Protein AF-A0A9J7MN73-F1 (afdb_monomer_lite)

Structure (mmCIF, N/CA/C/O backbone):
data_AF-A0A9J7MN73-F1
#
_entry.id   AF-A0A9J7MN73-F1
#
loop_
_atom_site.group_PDB
_atom_site.id
_atom_site.type_symbol
_atom_site.label_atom_id
_atom_site.label_alt_id
_atom_site.label_comp_id
_atom_site.label_asym_id
_atom_site.label_entity_id
_atom_site.label_seq_id
_atom_site.pdbx_PDB_ins_code
_atom_site.Cartn_x
_atom_site.Cartn_y
_atom_site.Cartn_z
_atom_site.occupancy
_atom_site.B_iso_or_equiv
_atom_site.auth_seq_id
_atom_site.auth_comp_id
_atom_site.auth_asym_id
_atom_site.auth_atom_id
_atom_site.pdbx_PDB_model_num
ATOM 1 N N . MET A 1 1 ? -0.317 7.679 2.714 1.00 91.06 1 MET A N 1
ATOM 2 C CA . MET A 1 1 ? -1.252 6.979 1.807 1.00 91.06 1 MET A CA 1
ATOM 3 C C . MET A 1 1 ? -1.405 5.547 2.287 1.00 91.06 1 MET A C 1
ATOM 5 O O . MET A 1 1 ? -0.408 4.968 2.702 1.00 91.06 1 MET A O 1
ATOM 9 N N . MET A 1 2 ? -2.612 4.989 2.247 1.00 95.75 2 MET A N 1
ATOM 10 C CA . MET A 1 2 ? -2.862 3.565 2.509 1.00 95.75 2 MET A CA 1
ATOM 11 C C . MET A 1 2 ? -3.658 2.984 1.345 1.00 95.75 2 MET A C 1
ATOM 13 O O . MET A 1 2 ? -4.556 3.648 0.832 1.00 95.75 2 MET A O 1
ATOM 17 N N . LEU A 1 3 ? -3.334 1.760 0.935 1.00 96.12 3 LEU A N 1
ATOM 18 C CA . LEU A 1 3 ? -3.966 1.066 -0.183 1.00 96.12 3 LEU A CA 1
ATOM 19 C C . LEU A 1 3 ? -4.403 -0.323 0.280 1.00 96.12 3 LEU A C 1
ATOM 21 O O . LEU A 1 3 ? -3.578 -1.100 0.755 1.00 96.12 3 LEU A O 1
ATOM 25 N N . LEU A 1 4 ? -5.685 -0.636 0.110 1.00 97.06 4 LEU A N 1
ATOM 26 C CA . LEU A 1 4 ? -6.239 -1.961 0.350 1.00 97.06 4 LEU A CA 1
ATOM 27 C C . LEU A 1 4 ? -6.861 -2.488 -0.941 1.00 97.06 4 LEU A C 1
ATOM 29 O O . LEU A 1 4 ? -7.818 -1.915 -1.460 1.00 97.06 4 LEU A O 1
ATOM 33 N N . ILE A 1 5 ? -6.328 -3.601 -1.438 1.00 96.19 5 ILE A N 1
ATOM 34 C CA . ILE A 1 5 ? -6.806 -4.268 -2.650 1.00 96.19 5 ILE A CA 1
ATOM 35 C C . ILE A 1 5 ? -7.578 -5.518 -2.237 1.00 96.19 5 ILE A C 1
ATOM 37 O O . ILE A 1 5 ? -7.045 -6.381 -1.536 1.00 96.19 5 ILE A O 1
ATOM 41 N N . ARG A 1 6 ? -8.827 -5.627 -2.688 1.00 95.38 6 ARG A N 1
ATOM 42 C CA . ARG A 1 6 ? -9.690 -6.793 -2.491 1.00 95.38 6 ARG A CA 1
ATOM 43 C C . ARG A 1 6 ? -10.160 -7.330 -3.839 1.00 95.38 6 ARG A C 1
ATOM 45 O O . ARG A 1 6 ? -9.996 -6.694 -4.875 1.00 95.38 6 ARG A O 1
ATOM 52 N N . GLN A 1 7 ? -10.773 -8.510 -3.822 1.00 93.69 7 GLN A N 1
ATOM 53 C CA . GLN A 1 7 ? -11.384 -9.083 -5.025 1.00 93.69 7 GLN A CA 1
ATOM 54 C C . GLN A 1 7 ? -12.553 -8.231 -5.543 1.00 93.69 7 GLN A C 1
ATOM 56 O O . GLN A 1 7 ? -12.788 -8.182 -6.746 1.00 93.69 7 GLN A O 1
ATOM 61 N N . ASP A 1 8 ? -13.274 -7.566 -4.640 1.00 93.81 8 ASP A N 1
ATOM 62 C CA . ASP A 1 8 ? -14.458 -6.761 -4.934 1.00 93.81 8 ASP A CA 1
ATOM 63 C C . ASP A 1 8 ? -14.145 -5.296 -5.273 1.00 93.81 8 ASP A C 1
ATOM 65 O O . ASP A 1 8 ? -15.004 -4.611 -5.826 1.00 93.81 8 ASP A O 1
ATOM 69 N N . GLY A 1 9 ? -12.928 -4.812 -5.015 1.00 96.06 9 GLY A N 1
ATOM 70 C CA . GLY A 1 9 ? -12.549 -3.436 -5.320 1.00 96.06 9 GLY A CA 1
ATOM 71 C C . GLY A 1 9 ? -11.288 -2.968 -4.610 1.00 96.06 9 GLY A C 1
ATOM 72 O O . GLY A 1 9 ? -10.558 -3.751 -3.998 1.00 96.06 9 GLY A O 1
ATOM 73 N N . VAL A 1 10 ? -11.036 -1.665 -4.695 1.00 97.56 10 VAL A N 1
ATOM 74 C CA . VAL A 1 10 ? -9.850 -1.030 -4.117 1.00 97.56 10 VAL A CA 1
ATOM 75 C C . VAL A 1 10 ? -10.268 0.116 -3.213 1.00 97.56 10 VAL A C 1
ATOM 77 O O . VAL A 1 10 ? -11.083 0.951 -3.596 1.00 97.56 10 VAL A O 1
ATOM 80 N N . ARG A 1 11 ? -9.690 0.178 -2.015 1.00 98.00 11 ARG A N 1
ATOM 81 C CA . ARG A 1 11 ? -9.904 1.270 -1.066 1.00 98.00 11 ARG A CA 1
ATOM 82 C C . ARG A 1 11 ? -8.597 2.009 -0.843 1.00 98.00 11 ARG A C 1
ATOM 84 O O . ARG A 1 11 ? -7.569 1.377 -0.599 1.00 98.00 11 ARG A O 1
ATOM 91 N N . ILE A 1 12 ? -8.629 3.332 -0.926 1.00 97.62 12 ILE A N 1
ATOM 92 C CA . ILE A 1 12 ? -7.437 4.173 -0.806 1.00 97.62 12 ILE A CA 1
ATOM 93 C C . ILE A 1 12 ? -7.699 5.275 0.197 1.00 97.62 12 ILE A C 1
ATOM 95 O O . ILE A 1 12 ? -8.651 6.027 0.038 1.00 97.62 12 ILE A O 1
ATOM 99 N N . TYR A 1 13 ? -6.811 5.419 1.172 1.00 97.88 13 TYR A N 1
ATOM 100 C CA . TYR A 1 13 ? -6.693 6.657 1.928 1.00 97.88 13 TYR A CA 1
ATOM 101 C C . TYR A 1 13 ? -5.564 7.517 1.358 1.00 97.88 13 TYR A C 1
ATOM 103 O O . TYR A 1 13 ? -4.417 7.060 1.236 1.00 97.88 13 TYR A O 1
ATOM 111 N N . CYS A 1 14 ? -5.872 8.777 1.067 1.00 96.81 14 CYS A N 1
ATOM 112 C CA . CYS A 1 14 ? -4.910 9.789 0.644 1.00 96.81 14 CYS A CA 1
ATOM 113 C C . CYS A 1 14 ? -5.227 11.123 1.332 1.00 96.81 14 CYS A C 1
ATOM 115 O O . CYS A 1 14 ? -6.381 11.398 1.646 1.00 96.81 14 CYS A O 1
ATOM 117 N N . ASN A 1 15 ? -4.205 11.939 1.584 1.00 95.25 15 ASN A N 1
ATOM 118 C CA . ASN A 1 15 ? -4.424 13.302 2.064 1.00 95.25 15 ASN A CA 1
ATOM 119 C C . ASN A 1 15 ? -4.759 14.227 0.872 1.00 95.25 15 ASN A C 1
ATOM 121 O O . ASN A 1 15 ? -4.390 13.908 -0.265 1.00 95.25 15 ASN A O 1
ATOM 125 N N . PRO A 1 16 ? -5.438 15.364 1.104 1.00 95.69 16 PRO A N 1
ATOM 126 C CA . PRO A 1 16 ? -5.876 16.248 0.022 1.00 95.69 16 PRO A CA 1
ATOM 127 C C . PRO A 1 16 ? -4.712 16.804 -0.801 1.00 95.69 16 PRO A C 1
ATOM 129 O O . PRO A 1 16 ? -4.825 16.907 -2.016 1.00 95.69 16 PRO A O 1
ATOM 132 N N . VAL A 1 17 ? -3.553 17.032 -0.178 1.00 94.19 17 VAL A N 1
ATOM 133 C CA . VAL A 1 17 ? -2.340 17.510 -0.862 1.00 94.19 17 VAL A CA 1
ATOM 134 C C . VAL A 1 17 ? -1.859 16.532 -1.944 1.00 94.19 17 VAL A C 1
ATOM 136 O O . VAL A 1 17 ? -1.488 16.948 -3.039 1.00 94.19 17 VAL A O 1
ATOM 139 N N . ASN A 1 18 ? -1.869 15.221 -1.670 1.00 93.94 18 ASN A N 1
ATOM 140 C CA . ASN A 1 18 ? -1.409 14.209 -2.629 1.00 93.94 18 ASN A CA 1
ATOM 141 C C . ASN A 1 18 ? -2.518 13.724 -3.577 1.00 93.94 18 ASN A C 1
ATOM 143 O O . ASN A 1 18 ? -2.225 13.066 -4.579 1.00 93.94 18 ASN A O 1
ATOM 147 N N . TYR A 1 19 ? -3.787 14.016 -3.279 1.00 95.12 19 TYR A N 1
ATOM 148 C CA . TYR A 1 19 ? -4.929 13.518 -4.044 1.00 95.12 19 TYR A CA 1
ATOM 149 C C . TYR A 1 19 ? -4.887 13.905 -5.539 1.00 95.12 19 TYR A C 1
ATOM 151 O O . TYR A 1 19 ? -5.007 12.994 -6.364 1.00 95.12 19 TYR A O 1
ATOM 159 N N . PRO A 1 20 ? -4.623 15.171 -5.935 1.00 95.56 20 PRO A N 1
ATOM 160 C CA . PRO A 1 20 ? -4.544 15.554 -7.348 1.00 95.56 20 PRO A CA 1
ATOM 161 C C . PRO A 1 20 ? -3.445 14.826 -8.127 1.00 95.56 20 PRO A C 1
ATOM 163 O O . PRO A 1 20 ? -3.623 14.531 -9.305 1.00 95.56 20 PRO A O 1
ATOM 166 N N . TYR A 1 21 ? -2.324 14.503 -7.475 1.00 95.62 21 TYR A N 1
ATOM 167 C CA . TYR A 1 21 ? -1.209 13.785 -8.100 1.00 95.62 21 TYR A CA 1
ATOM 168 C C . TYR A 1 21 ? -1.507 12.298 -8.283 1.00 95.62 21 TYR A C 1
ATOM 170 O O . TYR A 1 21 ? -1.059 11.691 -9.252 1.00 95.62 21 TYR A O 1
ATOM 178 N N . LEU A 1 22 ? -2.261 11.703 -7.357 1.00 95.06 22 LEU A N 1
ATOM 179 C CA . LEU A 1 22 ? -2.617 10.289 -7.408 1.00 95.06 22 LEU A CA 1
ATOM 180 C C . LEU A 1 22 ? -3.758 10.019 -8.397 1.00 95.06 22 LEU A C 1
ATOM 182 O O . LEU A 1 22 ? -3.765 8.982 -9.062 1.00 95.06 22 LEU A O 1
ATOM 186 N N . LEU A 1 23 ? -4.713 10.949 -8.499 1.00 95.19 23 LEU A N 1
ATOM 187 C CA . LEU A 1 23 ? -5.963 10.771 -9.236 1.00 95.19 23 LEU A CA 1
ATOM 188 C C . LEU A 1 23 ? -5.782 10.279 -10.687 1.00 95.19 23 LEU A C 1
ATOM 190 O O . LEU A 1 23 ? -6.480 9.329 -11.045 1.00 95.19 23 LEU A O 1
ATOM 194 N N . PRO A 1 24 ? -4.843 10.797 -11.508 1.00 97.06 24 PRO A N 1
ATOM 195 C CA . PRO A 1 24 ? -4.654 10.326 -12.884 1.00 97.06 24 PRO A CA 1
ATOM 196 C C . PRO A 1 24 ? -4.363 8.822 -12.992 1.00 97.06 24 PRO A C 1
ATOM 198 O O . PRO A 1 24 ? -4.781 8.172 -13.951 1.00 97.06 24 PRO A O 1
ATOM 201 N N . TYR A 1 25 ? -3.687 8.255 -11.990 1.00 95.38 25 TYR A N 1
ATOM 202 C CA . TYR A 1 25 ? -3.266 6.855 -11.981 1.00 95.38 25 TYR A CA 1
ATOM 203 C C . TYR A 1 25 ? -4.362 5.903 -11.497 1.00 95.38 25 TYR A C 1
ATOM 205 O O . TYR A 1 25 ? -4.411 4.750 -11.927 1.00 95.38 25 TYR A O 1
ATOM 213 N N . ILE A 1 26 ? -5.244 6.376 -10.610 1.00 96.25 26 ILE A N 1
ATOM 214 C CA . ILE A 1 26 ? -6.238 5.529 -9.937 1.00 96.25 26 ILE A CA 1
ATOM 215 C C . ILE A 1 26 ? -7.664 5.740 -10.444 1.00 96.25 26 ILE A C 1
ATOM 217 O O . ILE A 1 26 ? -8.475 4.834 -10.304 1.00 96.25 26 ILE A O 1
ATOM 221 N N . ALA A 1 27 ? -7.988 6.879 -11.070 1.00 95.50 27 ALA A N 1
ATOM 222 C CA . ALA A 1 27 ? -9.364 7.236 -11.453 1.00 95.50 27 ALA A CA 1
ATOM 223 C C . ALA A 1 27 ? -10.055 6.197 -12.354 1.00 95.50 27 ALA A C 1
ATOM 225 O O . ALA A 1 27 ? -11.278 6.093 -12.369 1.00 95.50 27 ALA A O 1
ATOM 226 N N . HIS A 1 28 ? -9.269 5.412 -13.090 1.00 95.69 28 HIS A N 1
ATOM 227 C CA . HIS A 1 28 ? -9.745 4.384 -14.011 1.00 95.69 28 HIS A CA 1
ATOM 228 C C . HIS A 1 28 ? -9.992 3.020 -13.336 1.00 95.69 28 HIS A C 1
ATOM 230 O O . HIS A 1 28 ? -10.427 2.074 -13.996 1.00 95.69 28 HIS A O 1
ATOM 236 N N . TRP A 1 29 ? -9.678 2.872 -12.045 1.00 96.75 29 TRP A N 1
ATOM 237 C CA . TRP A 1 29 ? -9.815 1.603 -11.332 1.00 96.75 29 TRP A CA 1
ATOM 238 C C . TRP A 1 29 ? -11.288 1.286 -11.063 1.00 96.75 29 TRP A C 1
ATOM 240 O O . TRP A 1 29 ? -12.065 2.128 -10.616 1.00 96.75 29 TRP A O 1
ATOM 250 N N . LYS A 1 30 ? -11.681 0.035 -11.320 1.00 96.25 30 LYS A N 1
ATOM 251 C CA . LYS A 1 30 ? -13.041 -0.438 -11.039 1.00 96.25 30 LYS A CA 1
ATOM 252 C C . LYS A 1 30 ? -13.251 -0.582 -9.533 1.00 96.25 30 LYS A C 1
ATOM 254 O O . LYS A 1 30 ? -12.359 -1.058 -8.834 1.00 96.25 30 LYS A O 1
ATOM 259 N N . ASN A 1 31 ? -14.453 -0.238 -9.066 1.00 96.88 31 ASN A N 1
ATOM 260 C CA . ASN A 1 31 ? -14.864 -0.355 -7.661 1.00 96.88 31 ASN A CA 1
ATOM 261 C C . ASN A 1 31 ? -13.877 0.332 -6.699 1.00 96.88 31 ASN A C 1
ATOM 263 O O . ASN A 1 31 ? -13.459 -0.240 -5.690 1.00 96.88 31 ASN A O 1
ATOM 267 N N . LEU A 1 32 ? -13.473 1.553 -7.057 1.00 97.25 32 LEU A N 1
ATOM 268 C CA . LEU A 1 32 ? -12.573 2.385 -6.271 1.00 97.25 32 LEU A CA 1
ATOM 269 C C . LEU A 1 32 ? -13.348 3.188 -5.219 1.00 97.25 32 LEU A C 1
ATOM 271 O O . LEU A 1 32 ? -14.278 3.920 -5.548 1.00 97.25 32 LEU A O 1
ATOM 275 N N . GLN A 1 33 ? -12.910 3.102 -3.967 1.00 97.25 33 GLN A N 1
ATOM 276 C CA . GLN A 1 33 ? -13.375 3.936 -2.863 1.00 97.25 33 GLN A CA 1
ATOM 277 C C . GLN A 1 33 ? -12.207 4.763 -2.331 1.00 97.25 33 GLN A C 1
ATOM 279 O O . GLN A 1 33 ? -11.168 4.209 -1.964 1.00 97.25 33 GLN A O 1
ATOM 284 N N . ILE A 1 34 ? -12.376 6.083 -2.268 1.00 97.19 34 ILE A N 1
ATOM 285 C CA . ILE A 1 34 ? -11.331 6.995 -1.800 1.00 97.19 34 ILE A CA 1
ATOM 286 C C . ILE A 1 34 ? -11.769 7.651 -0.493 1.00 97.19 34 ILE A C 1
ATOM 288 O O . ILE A 1 34 ? -12.854 8.218 -0.403 1.00 97.19 34 ILE A O 1
ATOM 292 N N . PHE A 1 35 ? -10.896 7.575 0.504 1.00 97.62 35 PHE A N 1
ATOM 293 C CA . PHE A 1 35 ? -10.989 8.248 1.789 1.00 97.62 35 PHE A CA 1
ATOM 294 C C . PHE A 1 35 ? -10.016 9.425 1.764 1.00 97.62 35 PHE A C 1
ATOM 296 O O . PHE A 1 35 ? -8.798 9.241 1.814 1.00 97.62 35 PHE A O 1
ATOM 303 N N . CYS A 1 36 ? -10.554 10.629 1.629 1.00 96.94 36 CYS A N 1
ATOM 304 C CA . CYS A 1 36 ? -9.790 11.867 1.610 1.00 96.94 36 CYS A CA 1
ATOM 305 C C . CYS A 1 36 ? -10.571 12.921 2.387 1.00 96.94 36 CYS A C 1
ATOM 307 O O . CYS A 1 36 ? -11.754 13.140 2.125 1.00 96.94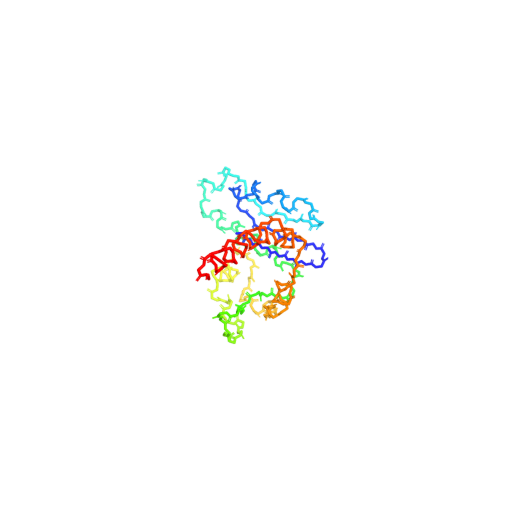 36 CYS A O 1
ATOM 309 N N . MET A 1 37 ? -9.903 13.560 3.341 1.00 95.94 37 MET A N 1
ATOM 310 C CA . MET A 1 37 ? -10.457 14.709 4.047 1.00 95.94 37 MET A CA 1
ATOM 311 C C . MET A 1 37 ? -10.507 15.919 3.108 1.00 95.94 37 MET A C 1
ATOM 313 O O . MET A 1 37 ? -9.715 16.004 2.165 1.00 95.94 37 MET A O 1
ATOM 317 N N . ALA A 1 38 ? -11.434 16.840 3.365 1.00 93.81 38 ALA A N 1
ATOM 318 C CA . ALA A 1 38 ? -11.464 18.125 2.682 1.00 93.81 38 ALA A CA 1
ATOM 319 C C . ALA A 1 38 ? -10.197 18.941 3.010 1.00 93.81 38 ALA A C 1
ATOM 321 O O . ALA A 1 38 ? -9.647 18.831 4.107 1.00 93.81 38 ALA A O 1
ATOM 322 N N . GLU A 1 39 ? -9.701 19.695 2.030 1.00 94.00 39 GLU A N 1
ATOM 323 C CA . GLU A 1 39 ? -8.411 20.393 2.108 1.00 94.00 39 GLU A CA 1
ATOM 324 C C . GLU A 1 39 ? -8.394 21.492 3.174 1.00 94.00 39 GLU A C 1
ATOM 326 O O . GLU A 1 39 ? -7.435 21.584 3.933 1.00 94.00 39 GLU A O 1
ATOM 331 N N . ASP A 1 40 ? -9.478 22.258 3.275 1.00 93.19 40 ASP A N 1
ATOM 332 C CA . ASP A 1 40 ? -9.696 23.274 4.306 1.00 93.19 40 ASP A CA 1
ATOM 333 C C . ASP A 1 40 ? -9.533 22.681 5.710 1.00 93.19 40 ASP A C 1
ATOM 335 O O . ASP A 1 40 ? -8.653 23.094 6.463 1.00 93.19 40 ASP A O 1
ATOM 339 N N . LYS A 1 41 ? -10.282 21.617 6.011 1.00 92.12 41 LYS A N 1
ATOM 340 C CA . LYS A 1 41 ? -10.219 20.943 7.314 1.00 92.12 41 LYS A CA 1
ATOM 341 C C . LYS A 1 41 ? -8.852 20.347 7.620 1.00 92.12 41 LYS A C 1
ATOM 343 O O . LYS A 1 41 ? -8.386 20.415 8.750 1.00 92.12 41 LYS A O 1
ATOM 348 N N . TYR A 1 42 ? -8.204 19.770 6.611 1.00 92.94 42 T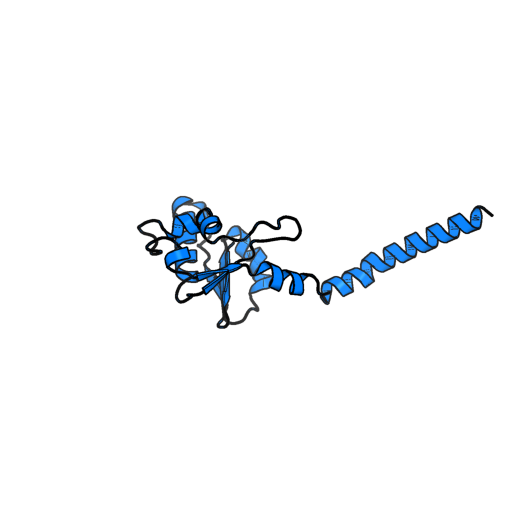YR A N 1
ATOM 349 C CA . TYR A 1 42 ? -6.895 19.138 6.769 1.00 92.94 42 TYR A CA 1
ATOM 350 C C . TYR A 1 42 ? -5.799 20.133 7.182 1.00 92.94 42 TYR A C 1
ATOM 352 O O . TYR A 1 42 ? -4.834 19.742 7.834 1.00 92.94 42 TYR A O 1
ATOM 360 N N . HIS A 1 43 ? -5.920 21.403 6.787 1.00 91.38 43 HIS A N 1
ATOM 361 C CA . HIS A 1 43 ? -4.964 22.450 7.151 1.00 91.38 43 HIS A CA 1
ATOM 362 C C . HIS A 1 43 ? -5.308 23.173 8.456 1.00 91.38 43 HIS A C 1
ATOM 364 O O . HIS A 1 43 ? -4.422 23.783 9.053 1.00 91.38 43 HIS A O 1
ATOM 370 N N . GLU A 1 44 ? -6.568 23.121 8.880 1.00 94.12 44 GLU A N 1
ATOM 371 C CA . GLU A 1 44 ? -7.047 23.773 10.098 1.00 94.12 44 GLU A CA 1
ATOM 372 C C . GLU A 1 44 ? -6.751 22.955 11.360 1.00 94.12 44 GLU A C 1
ATOM 374 O O . GLU A 1 44 ? -6.370 23.539 12.376 1.00 94.12 44 GLU A O 1
ATOM 379 N N . ASP A 1 45 ? -6.892 21.627 11.294 1.00 94.06 45 ASP A N 1
ATOM 380 C CA . ASP A 1 45 ? -6.785 20.750 12.461 1.00 94.06 45 ASP A CA 1
ATOM 381 C C . ASP A 1 45 ? -5.991 19.467 12.146 1.00 94.06 45 ASP A C 1
ATOM 383 O O . ASP A 1 45 ? -6.469 18.531 11.497 1.00 94.06 45 ASP A O 1
ATOM 387 N N . GLU A 1 46 ? -4.744 19.425 12.626 1.00 93.12 46 GLU A N 1
ATOM 388 C CA . GLU A 1 46 ? -3.860 18.265 12.475 1.00 93.12 46 GLU A CA 1
ATOM 389 C C . GLU A 1 46 ? -4.367 17.046 13.265 1.00 93.12 46 GLU A C 1
ATOM 391 O O . GLU A 1 46 ? -4.220 15.910 12.808 1.00 93.12 46 GLU A O 1
ATOM 396 N N . GLU A 1 47 ? -5.008 17.259 14.416 1.00 92.81 47 GLU A N 1
ATOM 397 C CA . GLU A 1 47 ? -5.549 16.181 15.243 1.00 92.81 47 GLU A CA 1
ATOM 398 C C . GLU A 1 47 ? -6.764 15.542 14.556 1.00 92.81 47 GLU A C 1
ATOM 400 O O . GLU A 1 47 ? -6.805 14.317 14.402 1.00 92.81 47 GLU A O 1
ATOM 405 N N . GLU A 1 48 ? -7.692 16.347 14.021 1.00 94.31 48 GLU A N 1
ATOM 406 C CA . GLU A 1 48 ? -8.832 15.845 13.232 1.00 94.31 48 GLU A CA 1
ATOM 407 C C . GLU A 1 48 ? -8.348 15.087 11.980 1.00 94.31 48 GLU A C 1
ATOM 409 O O . GLU A 1 48 ? -8.918 14.054 11.605 1.00 94.31 48 GLU A O 1
ATOM 414 N N . ALA A 1 49 ? -7.270 15.552 11.339 1.00 95.06 49 ALA A N 1
ATOM 415 C CA . ALA A 1 49 ? -6.679 14.890 10.179 1.00 95.06 49 ALA A CA 1
ATOM 416 C C . ALA A 1 49 ? -6.076 13.511 10.516 1.00 95.06 49 ALA A C 1
ATOM 418 O O . ALA A 1 49 ? -6.257 12.547 9.752 1.00 95.06 49 ALA A O 1
ATOM 419 N N . GLU A 1 50 ? -5.383 13.387 11.651 1.00 93.75 50 GLU A N 1
ATOM 420 C CA . GLU A 1 50 ? -4.868 12.105 12.144 1.00 93.75 50 GLU A CA 1
ATOM 421 C C . GLU A 1 50 ? -6.004 11.167 12.578 1.00 93.75 50 GLU A C 1
ATOM 423 O O . GLU A 1 50 ? -6.007 9.989 12.201 1.00 93.75 50 GLU A O 1
ATOM 428 N N . GLU A 1 51 ? -7.030 11.674 13.265 1.00 94.19 51 GLU A N 1
ATOM 429 C CA . GLU A 1 51 ? -8.215 10.881 13.600 1.00 94.19 51 GLU A CA 1
ATOM 430 C C . GLU A 1 51 ? -8.917 10.348 12.349 1.00 94.19 51 GLU A C 1
ATOM 432 O O . GLU A 1 51 ? -9.260 9.162 12.268 1.00 94.19 51 GLU A O 1
ATOM 437 N N . TYR A 1 52 ? -9.116 11.204 11.343 1.00 95.69 52 TYR A N 1
ATOM 438 C CA . TYR A 1 52 ? -9.750 10.819 10.088 1.00 95.69 52 TYR A CA 1
ATOM 439 C C . TYR A 1 52 ? -8.959 9.714 9.380 1.00 95.69 52 TYR A C 1
ATOM 441 O O . TYR A 1 52 ? -9.554 8.779 8.835 1.00 95.69 52 TYR A O 1
ATOM 449 N N . LYS A 1 53 ? -7.622 9.768 9.418 1.00 95.88 53 LYS A N 1
ATOM 450 C CA . LYS A 1 53 ? -6.747 8.715 8.881 1.00 95.88 53 LYS A CA 1
ATOM 451 C C . LYS A 1 53 ? -6.980 7.376 9.577 1.00 95.88 53 LYS A C 1
ATOM 453 O O . LYS A 1 53 ? -7.145 6.364 8.895 1.00 95.88 53 L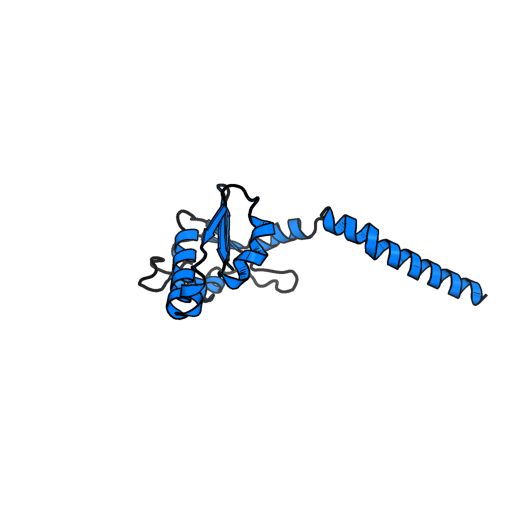YS A O 1
ATOM 458 N N . ILE A 1 54 ? -7.038 7.367 10.909 1.00 95.62 54 ILE A N 1
ATOM 459 C CA . ILE A 1 54 ? -7.263 6.148 11.697 1.00 95.62 54 ILE A CA 1
ATOM 460 C C . ILE A 1 54 ? -8.667 5.589 11.426 1.00 95.62 54 ILE A C 1
ATOM 462 O O . ILE A 1 54 ? -8.812 4.403 11.129 1.00 95.62 54 ILE A O 1
ATOM 466 N N . ARG A 1 55 ? -9.704 6.436 11.431 1.00 95.50 55 ARG A N 1
ATOM 467 C CA . ARG A 1 55 ? -11.086 6.019 11.122 1.00 95.50 55 ARG A CA 1
ATOM 468 C C . ARG A 1 55 ? -11.218 5.479 9.700 1.00 95.50 55 ARG A C 1
ATOM 470 O O . ARG A 1 55 ? -11.890 4.473 9.484 1.00 95.50 55 ARG A O 1
ATOM 477 N N . SER A 1 56 ? -10.536 6.106 8.742 1.00 96.81 56 SER A N 1
ATOM 478 C CA . SER A 1 56 ? -10.465 5.620 7.362 1.00 96.81 56 SER A CA 1
ATOM 479 C C . SER A 1 56 ? -9.825 4.238 7.305 1.00 96.81 56 SER A C 1
ATOM 481 O O . SER A 1 56 ? -10.368 3.352 6.656 1.00 96.81 56 SER A O 1
ATOM 483 N N . PHE A 1 57 ? -8.722 4.012 8.027 1.00 96.38 57 PHE A N 1
ATOM 484 C CA . PHE A 1 57 ? -8.102 2.689 8.120 1.00 96.38 57 PHE A CA 1
ATOM 485 C C . PHE A 1 57 ? -9.075 1.641 8.680 1.00 96.38 57 PHE A C 1
ATOM 487 O O . PHE A 1 57 ? -9.257 0.593 8.064 1.00 96.38 57 PHE A O 1
ATOM 494 N N . VAL A 1 58 ? -9.763 1.936 9.786 1.00 95.06 58 VAL A N 1
ATOM 495 C CA . VAL A 1 58 ? -10.752 1.024 10.389 1.00 95.06 58 VAL A CA 1
ATOM 496 C C . VAL A 1 58 ? -11.873 0.685 9.398 1.00 95.06 58 VAL A C 1
ATOM 498 O O . VAL A 1 58 ? -12.166 -0.492 9.188 1.00 95.06 58 VAL A O 1
ATOM 501 N N . ALA A 1 59 ? -12.443 1.689 8.724 1.00 95.31 59 ALA A N 1
ATOM 502 C CA . ALA A 1 59 ? -13.480 1.492 7.709 1.00 95.31 59 ALA A CA 1
ATOM 503 C C . ALA A 1 59 ? -12.970 0.695 6.495 1.00 95.31 59 ALA A C 1
ATOM 505 O O . ALA A 1 59 ? -13.666 -0.167 5.960 1.00 95.31 59 ALA A O 1
ATOM 506 N N . MET A 1 60 ? -11.726 0.932 6.066 1.00 95.94 60 MET A N 1
ATOM 507 C CA . MET A 1 60 ? -11.102 0.170 4.985 1.00 95.94 60 MET A CA 1
ATOM 508 C C . MET A 1 60 ? -11.007 -1.319 5.338 1.00 95.94 60 MET A C 1
ATOM 510 O O . MET A 1 60 ? -11.283 -2.156 4.475 1.00 95.94 60 MET A O 1
ATOM 514 N N . MET A 1 61 ? -10.674 -1.645 6.589 1.00 94.25 61 MET A N 1
ATOM 515 C CA . MET A 1 61 ? -10.496 -3.018 7.074 1.00 94.25 61 MET A CA 1
ATOM 516 C C . MET A 1 61 ? -11.804 -3.794 7.276 1.00 94.25 61 MET A C 1
ATOM 518 O O . MET A 1 61 ? -11.770 -5.025 7.375 1.00 94.25 61 MET A O 1
ATOM 522 N N . GLU A 1 62 ? -12.955 -3.121 7.281 1.00 92.12 62 GLU A N 1
ATOM 523 C CA . GLU A 1 62 ? -14.251 -3.754 7.514 1.00 92.12 62 GLU A CA 1
ATOM 524 C C . GLU A 1 62 ? -14.525 -4.908 6.528 1.00 92.12 62 GLU A C 1
ATOM 526 O O . GLU A 1 62 ? -14.305 -4.821 5.309 1.00 92.12 62 GLU A O 1
ATOM 531 N N . GLY A 1 63 ? -14.968 -6.041 7.080 1.00 91.12 63 GLY A N 1
ATOM 532 C CA . GLY A 1 63 ? -15.254 -7.264 6.328 1.00 91.12 63 GLY A CA 1
ATOM 533 C C . GLY A 1 63 ? -14.022 -7.963 5.741 1.00 91.12 63 GLY A C 1
ATOM 534 O O . GLY A 1 63 ? -14.170 -8.732 4.788 1.00 91.12 63 GLY A O 1
ATOM 535 N N . SER A 1 64 ? -12.816 -7.679 6.241 1.00 93.12 64 SER A N 1
ATOM 536 C CA . SER A 1 64 ? -11.579 -8.370 5.852 1.00 93.12 64 SER A CA 1
ATOM 537 C C . SER A 1 64 ? -11.096 -9.253 6.999 1.00 93.12 64 SER A C 1
ATOM 539 O O . SER A 1 64 ? -10.684 -8.735 8.022 1.00 93.12 64 SER A O 1
ATOM 541 N N . ASN A 1 65 ? -11.095 -10.578 6.847 1.00 93.12 65 ASN A N 1
ATOM 542 C CA . ASN A 1 65 ? -10.639 -11.481 7.923 1.00 93.12 65 ASN A CA 1
ATOM 543 C C . ASN A 1 65 ? -9.157 -11.850 7.803 1.00 93.12 65 ASN A C 1
ATOM 545 O O . ASN A 1 65 ? -8.513 -12.170 8.796 1.00 93.12 65 ASN A O 1
ATOM 549 N N . ARG A 1 66 ? -8.623 -11.831 6.577 1.00 95.44 66 ARG A N 1
AT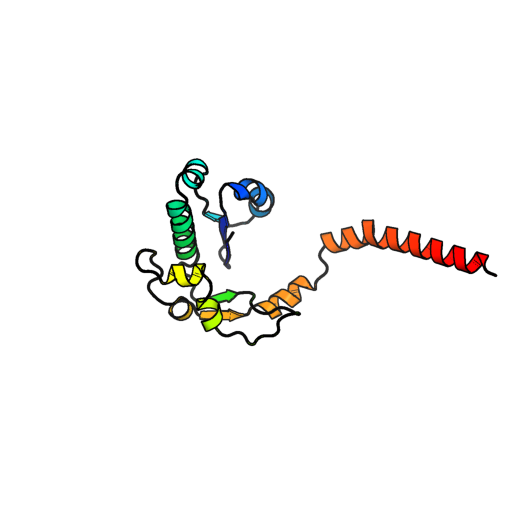OM 550 C CA . ARG A 1 66 ? -7.257 -12.252 6.258 1.00 95.44 66 ARG A CA 1
ATOM 551 C C . ARG A 1 66 ? -6.572 -11.156 5.460 1.00 95.44 66 ARG A C 1
ATOM 553 O O . ARG A 1 66 ? -7.141 -10.674 4.482 1.00 95.44 66 ARG A O 1
ATOM 560 N N . VAL A 1 67 ? -5.371 -10.773 5.871 1.00 95.88 67 VAL A N 1
ATOM 561 C CA . VAL A 1 67 ? -4.668 -9.591 5.366 1.00 95.88 67 VAL A CA 1
ATOM 562 C C . VAL A 1 67 ? -3.253 -9.986 4.969 1.00 95.88 67 VAL A C 1
ATOM 564 O O . VAL A 1 67 ? -2.475 -10.467 5.787 1.00 95.88 67 VAL A O 1
ATOM 567 N N . GLY A 1 68 ? -2.925 -9.793 3.694 1.00 95.12 68 GLY A N 1
ATOM 568 C CA . GLY A 1 68 ? -1.568 -9.976 3.192 1.00 95.12 68 GLY A CA 1
ATOM 569 C C . GLY A 1 68 ? -0.806 -8.658 3.237 1.00 95.12 68 GLY A C 1
ATOM 570 O O . GLY A 1 68 ? -1.320 -7.651 2.752 1.00 95.12 68 GLY A O 1
ATOM 571 N N . LEU A 1 69 ? 0.409 -8.660 3.781 1.00 93.44 69 LEU A N 1
ATOM 572 C CA . LEU A 1 69 ? 1.287 -7.486 3.807 1.00 93.44 69 LEU A CA 1
ATOM 573 C C . LEU A 1 69 ? 2.662 -7.846 3.225 1.00 93.44 69 LEU A C 1
ATOM 575 O O . LEU A 1 69 ? 3.157 -8.937 3.505 1.00 93.44 69 LEU A O 1
ATOM 579 N N . PRO A 1 70 ? 3.290 -6.974 2.419 1.00 90.69 70 PRO A N 1
ATOM 580 C CA . PRO A 1 70 ? 4.695 -7.135 2.068 1.00 90.69 70 PRO A CA 1
ATOM 581 C C . PRO A 1 70 ? 5.554 -6.808 3.291 1.00 90.69 70 PRO A C 1
ATOM 583 O O . PRO A 1 70 ? 5.611 -5.651 3.707 1.00 90.69 70 PRO A O 1
ATOM 586 N N . TYR A 1 71 ? 6.206 -7.809 3.878 1.00 87.19 71 TYR A N 1
ATOM 587 C CA . TYR A 1 71 ? 7.108 -7.596 5.011 1.00 87.19 71 TYR A CA 1
ATOM 588 C C . TYR A 1 71 ? 8.576 -7.774 4.631 1.00 87.19 71 TYR A C 1
ATOM 590 O O . TYR A 1 71 ? 9.402 -6.896 4.884 1.00 87.19 71 TYR A O 1
ATOM 598 N N . SER A 1 72 ? 8.912 -8.912 4.029 1.00 81.94 72 SER A N 1
ATOM 599 C CA . SER A 1 72 ? 10.294 -9.241 3.684 1.00 81.94 72 SER A CA 1
ATOM 600 C C . SER A 1 72 ? 10.725 -8.600 2.360 1.00 81.94 72 SER A C 1
ATOM 602 O O . SER A 1 72 ? 9.907 -8.287 1.493 1.00 81.94 72 SER A O 1
ATOM 604 N N . SER A 1 73 ? 12.028 -8.385 2.190 1.00 72.56 73 SER A N 1
ATOM 605 C CA . SER A 1 73 ? 12.615 -7.946 0.919 1.00 72.56 73 SER A CA 1
ATOM 606 C C . SER A 1 73 ? 13.914 -8.702 0.652 1.00 72.56 73 SER A C 1
ATOM 608 O O . SER A 1 73 ? 14.477 -9.316 1.560 1.00 72.56 73 SER A O 1
ATOM 610 N N . ARG A 1 74 ? 14.445 -8.618 -0.576 1.00 66.88 74 ARG A N 1
ATOM 611 C CA . ARG A 1 74 ? 15.747 -9.222 -0.931 1.00 66.88 74 ARG A CA 1
ATOM 612 C C . ARG A 1 74 ? 16.886 -8.807 0.004 1.00 66.88 74 ARG A C 1
ATOM 614 O O . ARG A 1 74 ? 17.826 -9.570 0.186 1.00 66.88 74 ARG A O 1
ATOM 621 N N . PHE A 1 75 ? 16.788 -7.618 0.595 1.00 68.31 75 PHE A N 1
ATOM 622 C CA . PHE A 1 75 ? 17.796 -7.051 1.489 1.00 68.31 75 PHE A CA 1
ATOM 623 C C . PHE A 1 75 ? 17.504 -7.304 2.974 1.00 68.31 75 PHE A C 1
ATOM 625 O O . PHE A 1 75 ? 18.361 -7.041 3.812 1.00 68.31 75 PHE A O 1
ATOM 632 N N . ASN A 1 76 ? 16.312 -7.806 3.316 1.00 68.88 76 ASN A N 1
ATOM 633 C CA . ASN A 1 76 ? 15.917 -8.091 4.690 1.00 68.88 76 ASN A CA 1
ATOM 634 C C . ASN A 1 76 ? 15.077 -9.378 4.761 1.00 68.88 76 ASN A C 1
ATOM 636 O O . ASN A 1 76 ? 13.851 -9.355 4.632 1.00 68.88 76 ASN A O 1
ATOM 640 N N . GLN A 1 77 ? 15.764 -10.504 4.976 1.00 68.06 77 GLN A N 1
ATOM 641 C CA . GLN A 1 77 ? 15.184 -11.848 5.100 1.00 68.06 77 GLN A CA 1
ATOM 642 C C . GLN A 1 77 ? 14.815 -12.197 6.552 1.00 68.06 77 GLN A C 1
ATOM 644 O O . GLN A 1 77 ? 15.008 -13.325 7.006 1.00 68.06 77 GLN A O 1
ATOM 649 N N . GLN A 1 78 ? 14.325 -11.226 7.324 1.00 74.88 78 GLN A N 1
ATOM 650 C CA . GLN A 1 78 ? 13.825 -11.512 8.666 1.00 74.88 78 GLN A CA 1
ATOM 651 C C . GLN A 1 78 ? 12.599 -12.425 8.601 1.00 74.88 78 GLN A C 1
ATOM 653 O O . GLN A 1 78 ? 11.725 -12.266 7.747 1.00 74.88 78 GLN A O 1
ATOM 658 N N . GLN A 1 79 ? 12.525 -13.378 9.532 1.00 81.31 79 GLN A N 1
ATOM 659 C CA . GLN A 1 79 ? 11.356 -14.233 9.668 1.00 81.31 79 GLN A CA 1
ATOM 660 C C . GLN A 1 79 ? 10.143 -13.380 10.050 1.00 81.31 79 GLN A C 1
ATOM 662 O O . GLN A 1 79 ? 10.152 -12.683 11.067 1.00 81.31 79 GLN A O 1
ATOM 667 N N . PHE A 1 80 ? 9.093 -13.450 9.234 1.00 87.00 80 PHE A N 1
ATOM 668 C CA . PHE A 1 80 ? 7.848 -12.751 9.508 1.00 87.00 80 PHE A CA 1
ATOM 669 C C . PHE A 1 80 ? 7.222 -13.252 10.813 1.00 87.00 80 PHE A C 1
ATOM 671 O O . PHE A 1 80 ? 7.036 -14.455 11.008 1.00 87.00 80 PHE A O 1
ATOM 678 N N . SER A 1 81 ? 6.855 -12.317 11.688 1.00 88.19 81 SER A N 1
ATOM 679 C CA . SER A 1 81 ? 6.027 -12.602 12.856 1.00 88.19 81 SER A CA 1
ATOM 680 C C . SER A 1 81 ? 4.909 -11.560 12.964 1.00 88.19 81 SER A C 1
ATOM 682 O O . SER A 1 81 ? 5.188 -10.362 12.853 1.00 88.19 81 SER A O 1
ATOM 684 N N . PRO A 1 82 ? 3.650 -11.973 13.211 1.00 86.75 82 PRO A N 1
ATOM 685 C CA . PRO A 1 82 ? 2.522 -11.041 13.300 1.00 86.75 82 PRO A CA 1
ATOM 686 C C . PRO A 1 82 ? 2.731 -9.917 14.327 1.00 86.75 82 PRO A C 1
ATOM 688 O O . PRO A 1 82 ? 2.345 -8.776 14.095 1.00 86.75 82 PRO A O 1
ATOM 691 N N . MET A 1 83 ? 3.435 -10.212 15.424 1.00 88.12 83 MET A N 1
ATOM 692 C CA . MET A 1 83 ? 3.736 -9.259 16.501 1.00 88.12 83 MET A CA 1
ATOM 693 C C . MET A 1 83 ? 4.619 -8.082 16.067 1.00 88.12 83 MET A C 1
ATOM 695 O O . MET A 1 83 ? 4.679 -7.069 16.760 1.00 88.12 83 MET A O 1
ATOM 699 N N . VAL A 1 84 ? 5.329 -8.187 14.939 1.00 89.12 84 VAL A N 1
ATOM 700 C CA . VAL A 1 84 ? 6.100 -7.057 14.400 1.00 89.12 84 VAL A CA 1
ATOM 701 C C . VAL A 1 84 ? 5.171 -5.992 13.818 1.00 89.12 84 VAL A C 1
ATOM 703 O O . VAL A 1 84 ? 5.462 -4.806 13.948 1.00 89.12 84 VAL A O 1
ATOM 706 N N . ILE A 1 85 ? 4.040 -6.395 13.236 1.00 90.62 85 ILE A N 1
ATOM 707 C CA . ILE A 1 85 ? 3.059 -5.473 12.646 1.00 90.62 85 ILE A CA 1
ATOM 708 C C . ILE A 1 85 ? 2.320 -4.690 13.730 1.00 90.62 85 ILE A C 1
ATOM 710 O O . ILE A 1 85 ? 2.043 -3.512 13.547 1.00 90.62 85 ILE A O 1
ATOM 714 N N . GLU A 1 86 ? 2.089 -5.297 14.895 1.00 92.19 86 GLU A N 1
ATOM 715 C CA . GLU A 1 86 ? 1.486 -4.625 16.060 1.00 92.19 86 GLU A CA 1
ATOM 716 C C . GLU A 1 86 ? 2.320 -3.449 16.586 1.00 92.19 86 GLU A C 1
ATOM 718 O O . GLU A 1 86 ? 1.848 -2.654 17.392 1.00 92.19 86 GLU A O 1
ATOM 723 N N . LYS A 1 87 ? 3.576 -3.317 16.146 1.00 90.94 87 LYS A N 1
ATOM 724 C CA . LYS A 1 87 ? 4.432 -2.175 16.483 1.00 90.94 87 LYS A CA 1
ATOM 725 C C . LYS A 1 87 ? 4.266 -1.002 15.519 1.00 90.94 87 LYS A C 1
ATOM 727 O O . LYS A 1 87 ? 4.867 0.044 15.743 1.00 90.94 87 LYS A O 1
ATOM 732 N N . TRP A 1 88 ? 3.527 -1.166 14.422 1.00 92.00 88 TRP A N 1
ATOM 733 C CA . TRP A 1 88 ? 3.338 -0.097 13.446 1.00 92.00 88 TRP A CA 1
ATOM 734 C C . TRP A 1 88 ? 2.368 0.951 14.000 1.00 92.00 88 TRP A C 1
ATOM 736 O O . TRP A 1 88 ? 1.294 0.567 14.463 1.00 92.00 88 TRP A O 1
ATOM 746 N N . PRO A 1 89 ? 2.671 2.260 13.901 1.00 93.38 89 PRO A N 1
ATOM 747 C CA . PRO A 1 89 ? 1.851 3.302 14.525 1.00 93.38 89 PRO A CA 1
ATOM 748 C C . PRO A 1 89 ? 0.365 3.243 14.152 1.00 93.38 89 PRO A C 1
ATOM 750 O O . PRO A 1 89 ? -0.495 3.342 15.018 1.00 93.38 89 PRO A O 1
ATOM 753 N N . ILE A 1 90 ? 0.045 2.999 12.877 1.00 93.44 90 ILE A N 1
ATOM 754 C CA . ILE A 1 90 ? -1.350 2.908 12.417 1.00 93.44 90 ILE A CA 1
ATOM 755 C C . ILE A 1 90 ? -2.082 1.673 12.967 1.00 93.44 90 ILE A C 1
ATOM 757 O O . ILE A 1 90 ? -3.281 1.720 13.228 1.00 93.44 90 ILE A O 1
ATOM 761 N N . ILE A 1 91 ? -1.354 0.575 13.180 1.00 93.62 91 ILE A N 1
ATOM 762 C CA . ILE A 1 91 ? -1.887 -0.667 13.746 1.00 93.62 91 ILE A CA 1
ATOM 763 C C . ILE A 1 91 ? -2.090 -0.512 15.255 1.00 93.62 91 ILE A C 1
ATOM 765 O O . ILE A 1 91 ? -3.102 -0.950 15.792 1.00 93.62 91 ILE A O 1
ATOM 769 N N . GLN A 1 92 ? -1.183 0.188 15.935 1.00 93.19 92 GLN A N 1
ATOM 770 C CA . GLN A 1 92 ? -1.367 0.556 17.338 1.00 93.19 92 GLN A CA 1
ATOM 771 C C . GLN A 1 92 ? -2.575 1.476 17.518 1.00 93.19 92 GLN A C 1
ATOM 773 O O . GLN A 1 92 ? -3.387 1.250 18.411 1.00 93.19 92 GLN A O 1
ATOM 778 N N . ALA A 1 93 ? -2.736 2.465 16.635 1.00 92.31 93 ALA A N 1
ATOM 779 C CA . ALA A 1 93 ? -3.870 3.380 16.659 1.00 92.31 93 ALA A CA 1
ATOM 780 C C . ALA A 1 93 ? -5.216 2.668 16.441 1.00 92.31 93 ALA A C 1
ATOM 782 O O . ALA A 1 93 ? -6.215 3.042 17.047 1.00 92.31 93 ALA A O 1
ATOM 783 N N . PHE A 1 94 ? -5.242 1.598 15.639 1.00 90.81 94 PHE A N 1
ATOM 784 C CA . PHE A 1 94 ? -6.425 0.747 15.480 1.00 90.81 94 PHE A CA 1
ATOM 785 C C . PHE A 1 94 ? -6.881 0.127 16.811 1.00 90.81 94 PHE A C 1
ATOM 787 O O . PHE A 1 94 ? -8.081 0.009 17.056 1.00 90.81 94 PHE A O 1
ATOM 794 N N . ALA A 1 95 ? -5.948 -0.247 17.687 1.00 87.94 95 ALA A N 1
ATOM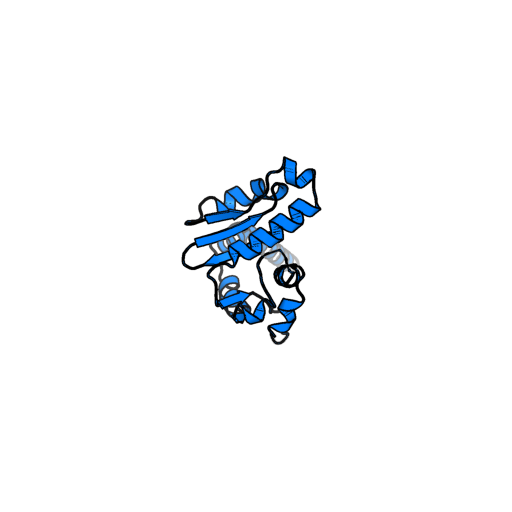 795 C CA . ALA A 1 95 ? -6.272 -0.865 18.969 1.00 87.94 95 ALA A CA 1
ATOM 796 C C . ALA A 1 95 ? -6.778 0.132 20.029 1.00 87.94 95 ALA A C 1
ATOM 798 O O . ALA A 1 95 ? -7.318 -0.306 21.046 1.00 87.94 95 ALA A O 1
ATOM 799 N N . LEU A 1 96 ? -6.623 1.445 19.808 1.00 87.38 96 LEU A N 1
ATOM 800 C CA . LEU A 1 96 ? -7.051 2.474 20.755 1.00 87.38 96 LEU A CA 1
ATOM 801 C C . LEU A 1 96 ? -8.580 2.518 20.892 1.00 87.38 96 LEU A C 1
ATOM 803 O O . LEU A 1 96 ? -9.337 2.417 19.919 1.00 87.38 96 LEU A O 1
ATOM 807 N N . GLU A 1 97 ? -9.037 2.700 22.130 1.00 77.75 97 GLU A N 1
ATOM 808 C CA . GLU A 1 97 ? -10.450 2.905 22.437 1.00 77.75 97 GLU A CA 1
ATOM 809 C C . GLU A 1 97 ? -10.945 4.207 21.783 1.00 77.75 97 GLU A C 1
ATOM 811 O O . GLU A 1 97 ? -10.270 5.230 21.828 1.00 77.75 97 GLU A O 1
ATOM 816 N N . GLY A 1 98 ? -12.116 4.162 21.139 1.00 79.00 98 GLY A N 1
ATOM 817 C CA . GLY A 1 98 ? -12.721 5.316 20.454 1.00 79.00 98 GLY A CA 1
ATOM 818 C C . GLY A 1 98 ? -12.684 5.265 18.921 1.00 79.00 98 GLY A C 1
ATOM 819 O O . GLY A 1 98 ? -13.588 5.803 18.287 1.00 79.00 98 GLY A O 1
ATOM 820 N N . PHE A 1 99 ? -11.739 4.539 18.310 1.00 81.25 99 PHE A N 1
ATOM 821 C CA . PHE A 1 99 ? -11.637 4.448 16.840 1.00 81.25 99 PHE A CA 1
ATOM 822 C C . PHE A 1 99 ? -12.354 3.238 16.219 1.00 81.25 99 PHE A C 1
ATOM 824 O O . PHE A 1 99 ? -12.483 3.154 15.001 1.00 81.25 99 PHE A O 1
ATOM 831 N N . GLY A 1 100 ? -12.853 2.308 17.039 1.00 75.06 100 GLY A N 1
ATOM 832 C CA . GLY A 1 100 ? -13.669 1.168 16.592 1.00 75.06 100 GLY A CA 1
ATOM 833 C C . GLY A 1 100 ? -12.892 -0.109 16.244 1.00 75.06 100 GLY A C 1
ATOM 834 O O . GLY A 1 100 ? -13.508 -1.137 15.956 1.00 75.06 100 GLY A O 1
ATOM 835 N N . GLY A 1 101 ? -11.557 -0.103 16.326 1.00 73.19 101 GLY A N 1
ATOM 836 C CA . GLY A 1 101 ? -10.750 -1.296 16.053 1.00 73.19 101 GLY A CA 1
ATOM 837 C C . GLY A 1 101 ? -10.790 -2.350 17.165 1.00 73.19 101 GLY A C 1
ATOM 838 O O . GLY A 1 101 ? -10.665 -3.528 16.861 1.00 73.19 101 GLY A O 1
ATOM 839 N N . GLY A 1 102 ? -11.130 -1.999 18.412 1.00 78.69 102 GLY A N 1
ATOM 840 C CA . GLY A 1 102 ? -11.628 -2.928 19.444 1.00 78.69 102 GLY A CA 1
ATOM 841 C C . GLY A 1 102 ? -10.697 -4.091 19.823 1.00 78.69 102 GLY A C 1
ATOM 842 O O . GLY A 1 102 ? -11.173 -5.222 19.936 1.00 78.69 102 GLY A O 1
ATOM 843 N N . GLY A 1 103 ? -9.399 -3.820 19.982 1.00 86.94 103 GLY A N 1
ATOM 844 C CA . GLY A 1 103 ? -8.371 -4.784 20.395 1.00 86.94 103 GLY A CA 1
ATOM 845 C C . GLY A 1 103 ? -7.174 -4.844 19.442 1.00 86.94 103 GLY A C 1
ATOM 846 O O . GLY A 1 103 ? -7.098 -4.088 18.476 1.00 86.94 103 GLY A O 1
ATOM 847 N N . PHE A 1 104 ? -6.240 -5.761 19.712 1.00 90.31 104 PHE A N 1
ATOM 848 C CA . PHE A 1 104 ? -5.072 -5.997 18.856 1.00 90.31 104 PHE A CA 1
ATOM 849 C C . PHE A 1 104 ? -5.485 -6.406 17.439 1.00 90.31 104 PHE A C 1
ATOM 851 O O . PHE A 1 104 ? -6.399 -7.215 17.244 1.00 90.31 104 PHE A O 1
ATOM 858 N N . PHE A 1 105 ? -4.779 -5.884 16.442 1.00 93.44 105 PHE A N 1
ATOM 859 C CA . PHE A 1 105 ? -5.113 -6.093 15.037 1.00 93.44 105 PHE A CA 1
ATOM 860 C C . PHE A 1 105 ? -5.015 -7.567 14.630 1.00 93.44 105 PHE A C 1
ATOM 862 O O . PHE A 1 105 ? -5.917 -8.102 13.992 1.00 93.44 105 PHE A O 1
ATOM 869 N N . THR A 1 106 ? -3.964 -8.251 15.072 1.00 92.50 106 THR A N 1
ATOM 870 C CA . THR A 1 106 ? -3.680 -9.670 14.813 1.00 92.50 106 THR A CA 1
ATOM 871 C C . THR A 1 106 ? -4.635 -10.627 15.526 1.00 92.50 106 THR A C 1
ATOM 873 O O . THR A 1 106 ? -4.691 -11.803 15.173 1.00 92.50 106 THR A O 1
ATOM 876 N N . MET A 1 107 ? -5.419 -10.145 16.499 1.00 91.56 107 MET A N 1
ATOM 877 C CA . MET A 1 107 ? -6.518 -10.921 17.085 1.00 91.56 107 MET A CA 1
ATOM 878 C C . MET A 1 107 ? -7.786 -10.869 16.226 1.00 91.56 107 MET A C 1
ATOM 880 O O . MET A 1 107 ? -8.572 -11.814 16.247 1.00 91.56 107 MET A O 1
ATOM 884 N N . LYS A 1 108 ? -7.996 -9.777 15.479 1.00 91.75 108 LYS A N 1
ATOM 885 C CA . LYS A 1 108 ? -9.151 -9.605 14.582 1.00 91.75 108 LYS A CA 1
ATOM 886 C C . LYS A 1 108 ? -8.885 -10.069 13.156 1.00 91.75 108 LYS A C 1
ATOM 888 O O . LYS A 1 108 ? -9.799 -10.544 12.486 1.00 91.75 108 LYS A O 1
ATOM 893 N N . HIS A 1 109 ? -7.650 -9.918 12.699 1.00 94.00 109 HIS A N 1
ATOM 894 C CA . HIS A 1 109 ? -7.239 -10.174 11.331 1.00 94.00 109 HIS A CA 1
ATOM 895 C C . HIS A 1 109 ? -6.088 -11.180 11.310 1.00 94.00 109 HIS A C 1
ATOM 897 O O . HIS A 1 109 ? -5.051 -10.971 11.936 1.00 94.00 109 HIS A O 1
ATOM 903 N N . GLU A 1 110 ? -6.239 -12.260 10.545 1.00 95.38 110 GLU A N 1
ATOM 904 C CA . GLU A 1 110 ? -5.137 -13.179 10.259 1.00 95.38 110 GLU A CA 1
ATOM 905 C C . GLU A 1 110 ? -4.169 -12.492 9.292 1.00 95.38 110 GLU A C 1
ATOM 907 O O . GLU A 1 110 ? -4.543 -12.180 8.158 1.00 95.38 110 GLU A O 1
ATOM 912 N N . VAL A 1 111 ? -2.926 -12.263 9.718 1.00 94.88 111 VAL A N 1
ATOM 913 C CA . VAL A 1 111 ? -1.929 -11.562 8.900 1.00 94.88 111 VAL A CA 1
ATOM 914 C C . VAL A 1 111 ? -0.845 -12.509 8.408 1.00 94.88 111 VAL A C 1
ATOM 916 O O . VAL A 1 111 ? -0.334 -13.330 9.169 1.00 94.88 111 VAL A O 1
ATOM 919 N N . PHE A 1 112 ? -0.472 -12.376 7.137 1.00 93.31 112 PHE A N 1
ATOM 920 C CA . PHE A 1 112 ? 0.555 -13.198 6.503 1.00 93.31 112 PHE A CA 1
ATOM 921 C C . PHE A 1 112 ? 1.419 -12.386 5.532 1.00 93.31 112 PHE A C 1
ATOM 923 O O . PHE A 1 112 ? 0.973 -11.394 4.952 1.00 93.31 112 PHE A O 1
ATOM 930 N N . ASP A 1 113 ? 2.661 -12.829 5.345 1.00 92.56 113 ASP A N 1
ATOM 931 C CA . ASP A 1 113 ? 3.597 -12.201 4.413 1.00 92.56 113 ASP A CA 1
ATOM 932 C C . ASP A 1 113 ? 3.275 -12.593 2.959 1.00 92.56 113 ASP A C 1
ATOM 934 O O . ASP A 1 113 ? 3.091 -13.773 2.639 1.00 92.56 113 ASP A O 1
ATOM 938 N N . VAL A 1 114 ? 3.212 -11.600 2.068 1.00 93.56 114 VAL A N 1
ATOM 939 C CA . VAL A 1 114 ? 3.023 -11.788 0.617 1.00 93.56 114 VAL A CA 1
ATOM 940 C C . VAL A 1 114 ? 4.252 -11.417 -0.210 1.00 93.56 114 VAL A C 1
ATOM 942 O O . VAL A 1 114 ? 4.198 -11.495 -1.439 1.00 93.56 114 VAL A O 1
ATOM 945 N N . SER A 1 115 ? 5.367 -11.058 0.425 1.00 91.31 115 SER A N 1
ATOM 946 C CA . SER A 1 115 ? 6.573 -10.581 -0.256 1.00 91.31 115 SER A CA 1
ATOM 947 C C . SER A 1 115 ? 7.114 -11.528 -1.324 1.00 91.31 115 SER A C 1
ATOM 949 O O . SER A 1 115 ? 7.407 -11.073 -2.425 1.00 91.31 115 SER A O 1
ATOM 951 N N . SER A 1 116 ? 7.173 -12.840 -1.072 1.00 88.56 116 SER A N 1
ATOM 952 C CA . SER A 1 116 ? 7.637 -13.812 -2.079 1.00 88.56 116 SER A CA 1
ATOM 953 C C . SER A 1 116 ? 6.745 -13.833 -3.323 1.00 88.56 116 SER A C 1
ATOM 955 O O . SER A 1 116 ? 7.227 -13.896 -4.452 1.00 88.56 116 SER A O 1
ATOM 957 N N . ARG A 1 117 ? 5.426 -13.705 -3.139 1.00 91.38 117 ARG A N 1
ATOM 958 C CA . ARG A 1 117 ? 4.465 -13.633 -4.249 1.00 91.38 117 ARG A CA 1
ATOM 959 C C . ARG A 1 117 ? 4.644 -12.351 -5.053 1.00 91.38 117 ARG A C 1
ATOM 961 O O . ARG A 1 117 ? 4.555 -12.389 -6.276 1.00 91.38 117 ARG A O 1
ATOM 968 N N . LEU A 1 118 ? 4.902 -11.236 -4.375 1.00 91.19 118 LEU A N 1
ATOM 969 C CA . LEU A 1 118 ? 5.143 -9.948 -5.020 1.00 91.19 118 LEU A CA 1
ATOM 970 C C . LEU A 1 118 ? 6.488 -9.912 -5.748 1.00 91.19 118 LEU A C 1
ATOM 972 O O . LEU A 1 118 ? 6.559 -9.363 -6.841 1.00 91.19 118 LEU A O 1
ATOM 976 N N . GLU A 1 119 ? 7.528 -10.553 -5.219 1.00 89.25 119 GLU A N 1
ATOM 977 C CA . GLU A 1 119 ? 8.828 -10.667 -5.887 1.00 89.25 119 GLU A CA 1
ATOM 978 C C . GLU A 1 119 ? 8.705 -11.332 -7.268 1.00 89.25 119 GLU A C 1
ATOM 980 O O . GLU A 1 119 ? 9.281 -10.859 -8.252 1.00 89.25 119 GLU A O 1
ATOM 985 N N . HIS A 1 120 ? 7.890 -12.382 -7.379 1.00 88.94 120 HIS A N 1
ATOM 986 C CA . HIS A 1 120 ? 7.602 -13.017 -8.668 1.00 88.94 120 HIS A CA 1
ATOM 987 C C . HIS A 1 120 ? 6.876 -12.093 -9.652 1.00 88.94 120 HIS A C 1
ATOM 989 O O . HIS A 1 120 ? 6.987 -12.285 -10.859 1.00 88.94 120 HIS A O 1
ATOM 995 N N . ILE A 1 121 ? 6.132 -11.100 -9.164 1.00 90.81 121 ILE A N 1
ATOM 996 C CA . ILE A 1 121 ? 5.467 -10.108 -10.014 1.00 90.81 121 ILE A CA 1
ATOM 997 C C . ILE A 1 121 ? 6.476 -9.035 -10.429 1.00 90.81 121 ILE A C 1
ATOM 999 O O . ILE A 1 121 ? 6.592 -8.749 -11.616 1.00 90.81 121 ILE A O 1
ATOM 1003 N N . TYR A 1 122 ? 7.252 -8.502 -9.482 1.00 87.31 122 TYR A N 1
ATOM 1004 C CA . TYR A 1 122 ? 8.231 -7.437 -9.728 1.00 87.31 122 TYR A CA 1
ATOM 1005 C C . TYR A 1 122 ? 9.423 -7.856 -10.595 1.00 87.31 122 TYR A C 1
ATOM 1007 O O . TYR A 1 122 ? 10.085 -7.005 -11.175 1.00 87.31 122 TYR A O 1
ATOM 1015 N N . THR A 1 123 ? 9.717 -9.152 -10.692 1.00 88.38 123 THR A N 1
ATOM 1016 C CA . THR A 1 123 ? 10.790 -9.670 -11.562 1.00 88.38 123 THR A CA 1
ATOM 1017 C C . THR A 1 123 ? 10.380 -9.803 -13.026 1.00 88.38 123 THR A C 1
ATOM 1019 O O . THR A 1 123 ? 11.222 -10.098 -13.874 1.00 88.38 123 THR A O 1
ATOM 1022 N N . ARG A 1 124 ? 9.099 -9.599 -13.347 1.00 92.25 124 ARG A N 1
ATOM 1023 C CA . ARG A 1 124 ? 8.615 -9.650 -14.726 1.00 92.25 124 ARG A CA 1
ATOM 1024 C C . ARG A 1 124 ? 8.904 -8.329 -15.424 1.00 92.25 124 ARG A C 1
ATOM 1026 O O . ARG A 1 124 ? 8.629 -7.269 -14.877 1.00 92.25 124 ARG A O 1
ATOM 1033 N N . LEU A 1 125 ? 9.393 -8.418 -16.658 1.00 92.69 125 LEU A N 1
ATOM 1034 C CA . LEU A 1 125 ? 9.500 -7.262 -17.538 1.00 92.69 125 LEU A CA 1
ATOM 1035 C C . LEU A 1 125 ? 8.095 -6.826 -17.961 1.00 92.69 125 LEU A C 1
ATOM 1037 O O . LEU A 1 125 ? 7.330 -7.628 -18.507 1.00 92.69 125 LEU A O 1
ATOM 1041 N N . ASP A 1 126 ? 7.757 -5.575 -17.683 1.00 94.38 126 ASP A N 1
ATOM 1042 C CA . ASP A 1 126 ? 6.512 -4.955 -18.107 1.00 94.38 126 ASP A CA 1
ATOM 1043 C C . ASP A 1 126 ? 6.706 -4.193 -19.434 1.00 94.38 126 ASP A C 1
ATOM 1045 O O . ASP A 1 126 ? 7.840 -3.963 -19.866 1.00 94.38 126 ASP A O 1
ATOM 1049 N N . PRO A 1 127 ? 5.617 -3.821 -20.133 1.00 94.81 127 PRO A N 1
ATOM 1050 C CA . PRO A 1 127 ? 5.723 -3.120 -21.412 1.00 94.81 127 PRO A CA 1
ATOM 1051 C C . PRO A 1 127 ? 6.503 -1.803 -21.325 1.00 94.81 127 PRO A C 1
ATOM 1053 O O . PRO A 1 127 ? 7.263 -1.497 -22.235 1.00 94.81 127 PRO A O 1
ATOM 1056 N N . ILE A 1 128 ? 6.358 -1.067 -20.220 1.00 93.62 128 ILE A N 1
ATOM 1057 C CA . ILE A 1 128 ? 7.055 0.206 -19.990 1.00 93.62 128 ILE A CA 1
ATOM 1058 C C . ILE A 1 128 ? 8.554 -0.040 -19.781 1.00 93.62 128 ILE A C 1
ATOM 1060 O O . ILE A 1 128 ? 9.386 0.628 -20.388 1.00 93.62 128 ILE A O 1
ATOM 1064 N N . GLY A 1 129 ? 8.921 -1.034 -18.968 1.00 92.62 129 GLY A N 1
ATOM 1065 C CA . GLY A 1 129 ? 10.311 -1.431 -18.773 1.00 92.62 129 GLY A CA 1
ATOM 1066 C C . GLY A 1 129 ? 10.965 -1.922 -20.062 1.00 92.62 129 GLY A C 1
ATOM 1067 O O . GLY A 1 129 ? 12.125 -1.602 -20.314 1.00 92.62 129 GLY A O 1
ATOM 1068 N N . LEU A 1 130 ? 10.226 -2.652 -20.904 1.00 95.19 130 LEU A N 1
ATOM 1069 C CA . LEU A 1 130 ? 10.701 -3.060 -22.227 1.00 95.19 130 LEU A CA 1
ATOM 1070 C C . LEU A 1 130 ? 10.907 -1.856 -23.153 1.00 95.19 130 LEU A C 1
ATOM 1072 O O . LEU A 1 130 ? 11.931 -1.788 -23.828 1.00 95.19 130 LEU A O 1
ATOM 1076 N N . GLU A 1 131 ? 9.962 -0.917 -23.185 1.00 96.19 131 GLU A N 1
ATOM 1077 C CA . GLU A 1 131 ? 10.076 0.301 -23.988 1.00 96.19 131 GLU A CA 1
ATOM 1078 C C . GLU A 1 131 ? 11.325 1.094 -23.593 1.00 96.19 131 GLU A C 1
ATOM 1080 O O . GLU A 1 131 ? 12.171 1.336 -24.449 1.00 96.19 131 GLU A O 1
ATOM 1085 N N . ASN A 1 132 ? 11.508 1.378 -22.301 1.00 94.31 132 ASN A N 1
ATOM 1086 C CA . ASN A 1 132 ? 12.680 2.099 -21.790 1.00 94.31 132 ASN A CA 1
ATOM 1087 C C . ASN A 1 132 ? 13.999 1.366 -22.088 1.00 94.31 132 ASN A C 1
ATOM 1089 O O . ASN A 1 132 ? 15.012 1.989 -22.413 1.00 94.31 132 ASN A O 1
ATOM 1093 N N . LEU A 1 133 ? 14.007 0.032 -21.994 1.00 94.94 133 LEU A N 1
ATOM 1094 C CA . LEU A 1 133 ? 15.179 -0.776 -22.336 1.00 94.94 133 LEU A CA 1
ATOM 1095 C C . LEU A 1 133 ? 15.566 -0.591 -23.810 1.00 94.94 133 LEU A C 1
ATOM 1097 O O . LEU A 1 133 ? 16.747 -0.454 -24.120 1.00 94.94 133 LEU A O 1
ATOM 1101 N N . VAL A 1 134 ? 14.584 -0.583 -24.712 1.00 94.19 134 VAL A N 1
ATOM 1102 C CA . VAL A 1 134 ? 14.811 -0.489 -26.160 1.00 94.19 134 VAL A CA 1
ATOM 1103 C C . VAL A 1 134 ? 15.143 0.938 -26.594 1.00 94.19 134 VAL A C 1
ATOM 1105 O O . VAL A 1 134 ? 16.052 1.131 -27.399 1.00 94.19 134 VAL A O 1
ATOM 1108 N N . THR A 1 135 ? 14.424 1.941 -26.095 1.00 94.00 135 THR A N 1
ATOM 1109 C CA . THR A 1 135 ? 14.560 3.325 -26.570 1.00 94.00 135 THR A CA 1
ATOM 1110 C C . THR A 1 135 ? 15.739 4.049 -25.924 1.00 94.00 135 THR A C 1
ATOM 1112 O O . THR A 1 135 ? 16.467 4.771 -26.610 1.00 94.00 135 THR A O 1
ATOM 1115 N N . GLU A 1 136 ? 15.986 3.823 -24.633 1.00 93.06 136 GLU A N 1
ATOM 1116 C CA . GLU A 1 136 ? 17.011 4.550 -23.880 1.00 93.06 136 GLU A CA 1
ATOM 1117 C C . GLU A 1 136 ? 18.276 3.716 -23.668 1.00 93.06 136 GLU A C 1
ATOM 1119 O O . GLU A 1 136 ? 19.373 4.137 -24.031 1.00 93.06 136 GLU A O 1
ATOM 1124 N N . GLN A 1 137 ? 18.151 2.524 -23.083 1.00 93.25 137 GLN A N 1
ATOM 1125 C CA . GLN A 1 137 ? 19.328 1.785 -22.609 1.00 93.25 137 GLN A CA 1
ATOM 1126 C C . GLN A 1 137 ? 20.097 1.123 -23.752 1.00 93.25 137 GLN A C 1
ATOM 1128 O O . GLN A 1 137 ? 21.325 1.194 -23.796 1.00 93.25 137 GLN A O 1
ATOM 1133 N N . LEU A 1 138 ? 19.386 0.502 -24.695 1.00 94.50 138 LEU A N 1
ATOM 1134 C CA . LEU A 1 138 ? 20.003 -0.153 -25.844 1.00 94.50 138 LEU A CA 1
ATOM 1135 C C . LEU A 1 138 ? 20.726 0.861 -26.737 1.00 94.50 138 LEU A C 1
ATOM 1137 O O . LEU A 1 138 ? 21.860 0.615 -27.138 1.00 94.50 138 LEU A O 1
ATOM 1141 N N . SER A 1 139 ? 20.119 2.026 -26.979 1.00 93.56 139 SER A N 1
ATOM 1142 C CA . SER A 1 139 ? 20.730 3.075 -27.803 1.00 93.56 139 SER A CA 1
ATOM 1143 C C . SER A 1 139 ? 22.016 3.624 -27.173 1.00 93.56 139 SER A C 1
ATOM 1145 O O . SER A 1 139 ? 23.028 3.785 -27.860 1.00 93.56 139 SER A O 1
ATOM 1147 N N . GLN A 1 140 ? 22.027 3.843 -25.855 1.00 93.94 140 GLN A N 1
ATOM 1148 C CA . GLN A 1 140 ? 23.235 4.231 -25.121 1.00 93.94 140 GLN A CA 1
ATOM 1149 C C . GLN A 1 140 ? 24.304 3.133 -25.158 1.00 93.94 140 GLN A C 1
ATOM 1151 O O . GLN A 1 140 ? 25.480 3.423 -25.397 1.00 93.94 140 GLN A O 1
ATOM 1156 N N . PHE A 1 141 ? 23.905 1.875 -24.958 1.00 95.94 141 PHE A N 1
ATOM 1157 C CA . PHE A 1 141 ? 24.813 0.734 -25.001 1.00 95.94 141 PHE A CA 1
ATOM 1158 C C . PHE A 1 141 ? 25.484 0.593 -26.372 1.00 95.94 141 PHE A C 1
ATOM 1160 O O . PHE A 1 141 ? 26.705 0.466 -26.439 1.00 95.94 141 PHE A O 1
ATOM 1167 N N . GLU A 1 142 ? 24.727 0.678 -27.467 1.00 96.00 142 GLU A N 1
ATOM 1168 C CA . GLU A 1 142 ? 25.262 0.593 -28.830 1.00 96.00 142 GLU A CA 1
ATOM 1169 C C . GLU A 1 142 ? 26.281 1.700 -29.126 1.00 96.00 142 GLU A C 1
ATOM 1171 O O . GLU A 1 142 ? 27.330 1.439 -29.725 1.00 96.00 142 GLU A O 1
ATOM 1176 N N . GLN A 1 143 ? 26.016 2.931 -28.675 1.00 94.19 143 GLN A N 1
ATOM 1177 C CA . GLN A 1 143 ? 26.947 4.052 -28.828 1.00 94.19 143 GLN A CA 1
ATOM 1178 C C . GLN A 1 143 ? 28.248 3.816 -28.053 1.00 94.19 143 GLN A C 1
ATOM 1180 O O . GLN A 1 143 ? 29.338 3.980 -28.611 1.00 94.19 143 GLN A O 1
ATOM 1185 N N . GLN A 1 144 ? 28.145 3.403 -26.786 1.00 95.12 144 GLN A N 1
ATOM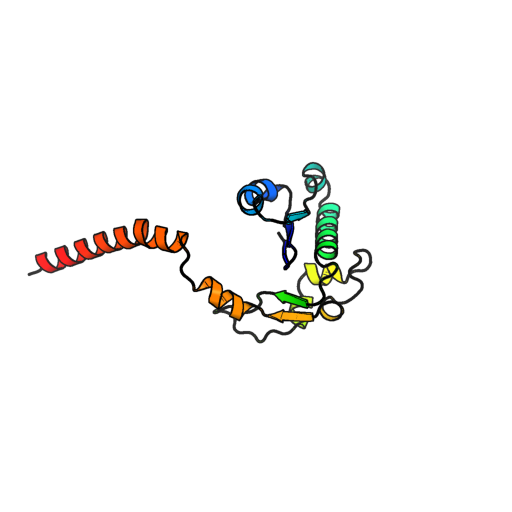 1186 C CA . GLN A 1 144 ? 29.310 3.109 -25.949 1.00 95.12 144 GLN A CA 1
ATOM 1187 C C . GLN A 1 144 ? 30.121 1.938 -26.505 1.00 95.12 144 GLN A C 1
ATOM 1189 O O . GLN A 1 144 ? 31.343 2.036 -26.618 1.00 95.12 144 GLN A O 1
ATOM 1194 N N . TRP A 1 145 ? 29.446 0.866 -26.920 1.00 94.81 145 TRP A N 1
ATOM 1195 C CA . TRP A 1 145 ? 30.065 -0.302 -27.535 1.00 94.81 145 TRP A CA 1
ATOM 1196 C C . TRP A 1 145 ? 30.807 0.066 -28.822 1.00 94.81 145 TRP A C 1
ATOM 1198 O O . TRP A 1 145 ? 31.978 -0.267 -28.987 1.00 94.81 145 TRP A O 1
ATOM 1208 N N . THR A 1 146 ? 30.161 0.821 -29.712 1.00 94.94 146 THR A N 1
ATOM 1209 C CA . THR A 1 146 ? 30.770 1.260 -30.975 1.00 94.94 146 THR A CA 1
ATOM 1210 C C . THR A 1 146 ? 31.996 2.141 -30.735 1.00 94.94 146 THR A C 1
ATOM 1212 O O . THR A 1 146 ? 33.001 1.999 -31.431 1.00 94.94 146 THR A O 1
ATOM 1215 N N . SER A 1 147 ? 31.935 3.045 -29.753 1.00 93.94 147 SER A N 1
ATOM 1216 C CA . SER A 1 147 ? 33.076 3.881 -29.356 1.00 93.94 147 SER A CA 1
ATOM 1217 C C . SER A 1 147 ? 34.243 3.034 -28.840 1.00 93.94 147 SER A C 1
ATOM 1219 O O . SER A 1 147 ? 35.380 3.213 -29.271 1.00 93.94 147 SER A O 1
ATOM 1221 N N . LEU A 1 148 ? 33.954 2.056 -27.976 1.00 94.88 148 LEU A N 1
ATOM 1222 C CA . LEU A 1 148 ? 34.951 1.140 -27.429 1.00 94.88 148 LEU A CA 1
ATOM 1223 C C . LEU A 1 148 ? 35.651 0.332 -28.529 1.00 94.88 148 LEU A C 1
ATOM 1225 O O . LEU A 1 148 ? 36.878 0.292 -28.556 1.00 94.88 148 LEU A O 1
ATOM 1229 N N . ILE A 1 149 ? 34.894 -0.250 -29.465 1.00 94.19 149 ILE A N 1
ATOM 1230 C CA . ILE A 1 149 ? 35.466 -1.015 -30.583 1.00 94.19 149 ILE A CA 1
ATOM 1231 C C . ILE A 1 149 ? 36.350 -0.127 -31.466 1.00 94.19 149 ILE A C 1
ATOM 1233 O O . ILE A 1 149 ? 37.475 -0.509 -31.775 1.00 94.19 149 ILE A O 1
ATOM 1237 N N . LYS A 1 150 ? 35.894 1.087 -31.805 1.00 92.12 150 LYS A N 1
ATOM 1238 C CA . LYS A 1 150 ? 36.694 2.033 -32.600 1.00 92.12 150 LYS A CA 1
ATOM 1239 C C . LYS A 1 150 ? 38.013 2.400 -31.924 1.00 92.12 150 LYS A C 1
ATOM 1241 O O . LYS A 1 150 ? 39.022 2.492 -32.609 1.00 92.12 150 LYS A O 1
ATOM 1246 N N . ASN A 1 151 ? 38.022 2.604 -30.609 1.00 88.00 151 ASN A N 1
ATOM 1247 C CA . ASN A 1 151 ? 39.252 2.942 -29.890 1.00 88.00 151 ASN A CA 1
ATOM 1248 C C . ASN A 1 151 ? 40.242 1.768 -29.857 1.00 88.00 151 ASN A C 1
ATOM 1250 O O . ASN A 1 151 ? 41.440 1.989 -29.994 1.00 88.00 151 ASN A O 1
ATOM 1254 N N . ILE A 1 152 ? 39.754 0.528 -29.745 1.00 85.44 152 ILE A N 1
ATOM 1255 C CA . ILE A 1 152 ? 40.604 -0.672 -29.799 1.00 85.44 152 ILE A CA 1
ATOM 1256 C C . ILE A 1 152 ? 41.218 -0.856 -31.194 1.00 85.44 152 ILE A C 1
ATOM 1258 O O . ILE A 1 152 ? 42.390 -1.210 -31.304 1.00 85.44 152 ILE A O 1
ATOM 1262 N N . ASP A 1 153 ? 40.452 -0.599 -32.258 1.00 73.19 153 ASP A N 1
ATOM 1263 C CA . ASP A 1 153 ? 40.944 -0.721 -33.636 1.00 73.19 153 ASP A CA 1
ATOM 1264 C C . ASP A 1 153 ? 41.985 0.353 -34.005 1.00 73.19 153 ASP A C 1
ATOM 1266 O O . ASP A 1 153 ? 42.782 0.136 -34.913 1.00 73.19 153 ASP A O 1
ATOM 1270 N N . VAL A 1 154 ? 42.007 1.496 -33.309 1.00 64.94 154 VAL A N 1
ATOM 1271 C CA . VAL A 1 154 ? 42.970 2.593 -33.538 1.00 64.94 154 VAL A CA 1
ATOM 1272 C C . VAL A 1 154 ? 44.319 2.354 -32.839 1.00 64.94 154 VAL A C 1
ATOM 1274 O O . VAL A 1 154 ? 45.322 2.936 -33.244 1.00 64.94 154 VAL A O 1
ATOM 1277 N N . GLU A 1 155 ? 44.379 1.489 -31.823 1.00 58.38 155 GLU A N 1
ATOM 1278 C CA . GLU A 1 155 ? 45.618 1.143 -31.099 1.00 58.38 155 GLU A CA 1
ATOM 1279 C C . GLU A 1 155 ? 46.393 -0.051 -31.708 1.00 58.38 155 GLU A C 1
ATOM 1281 O O . GLU A 1 155 ? 47.342 -0.549 -31.097 1.00 58.38 155 GLU A O 1
ATOM 1286 N N . ARG A 1 156 ? 46.022 -0.508 -32.913 1.00 47.44 156 ARG A N 1
ATOM 1287 C CA . ARG A 1 156 ? 46.758 -1.511 -33.708 1.00 47.44 156 ARG A CA 1
ATOM 1288 C C . ARG A 1 156 ? 47.478 -0.884 -34.894 1.00 47.44 156 ARG A C 1
ATOM 1290 O O . ARG A 1 156 ? 48.609 -1.347 -35.165 1.00 47.44 156 ARG A O 1
#

InterPro domains:
  IPR040342 Dynein axonemal assembly factor 9 DNAAF9 [PTHR33664] (1-155)
  IPR056498 DAAF9, N-terminal domain [PF23281] (1-122)

Foldseek 3Di:
DDWDDDPQFIEDEDEPVCCVVCCVVPVPGPRYHYQYDDPVVVVPDVPVVVLSVLLSVVVSCPPAAEDEDADADPVRPDDDDPVVVCPDPSQVSLQDPPSPSPHHVCVRHPYDYCNVVVVVVVPDQDPVNVVCCVPPVVVVVVVVVVVVVVVVVVVD

Radius of gyration: 22.83 Å; chains: 1; bounding box: 62×38×56 Å

Sequence (156 aa):
MMLLIRQDGVRIYCNPVNYPYLLPYIAHWKNLQIFCMAEDKYHEDEEEAEEYKIRSFVAMMEGSNRVGLPYSSRFNQQQFSPMVIEKWPIIQAFALEGFGGGGFFTMKHEVFDVSSRLEHIYTRLDPIGLENLVTEQLSQFEQQWTSLIKNIDVER

Secondary structure (DSSP, 8-state):
-EEEE-SS-EEEE--TTTHHHHHHHHTT-TTEEEE---HHHHHH-HHHHHHHHHHHHHHHHTT--EEEE---BTTB-PPP-HHHHTTSHHHHHHHSTTSS--S-HHHHSEEEE-HHHHHHHHTSPPHHHHHHIIIIIHHHHHHHHHHHHHHHHHT-

Organism: Branchiostoma floridae (NCBI:txid7739)

pLDDT: mean 91.07, std 7.98, range [47.44, 98.0]